Protein AF-A0A257PK59-F1 (afdb_monomer_lite)

Radius of gyration: 26.13 Å; chains: 1; bounding box: 70×24×69 Å

Sequence (118 aa):
GQFEAAKALGMPPIMLMRYIVLPQAFRIILLPIGNQFNIMLKNTTLVSVIGVSEMLLVTETINSATFRTFELYSVLGIYFLLLTSLWNIFMAWAERHFALGRPATKSPPALAALEIAK

Structure (mmCIF, N/CA/C/O backbone):
data_AF-A0A257PK59-F1
#
_entry.id   AF-A0A257PK59-F1
#
loop_
_atom_site.group_PDB
_atom_site.id
_atom_site.type_symbol
_atom_site.label_atom_id
_atom_site.label_alt_id
_atom_site.label_comp_id
_atom_site.label_asym_id
_atom_site.label_entity_id
_atom_site.label_seq_id
_atom_site.pdbx_PDB_ins_code
_atom_site.Cartn_x
_atom_site.Cartn_y
_atom_site.Cartn_z
_atom_site.occupancy
_atom_site.B_iso_or_equiv
_atom_site.auth_seq_id
_atom_site.auth_comp_id
_atom_site.auth_asym_id
_atom_site.auth_atom_id
_atom_site.pdbx_PDB_model_num
ATOM 1 N N . GLY A 1 1 ? 26.003 -4.723 -23.814 1.00 71.00 1 GLY A N 1
ATOM 2 C CA . GLY A 1 1 ? 24.592 -4.547 -23.414 1.00 71.00 1 GLY A CA 1
ATOM 3 C C . GLY A 1 1 ? 23.662 -4.625 -24.615 1.00 71.00 1 GLY A C 1
ATOM 4 O O . GLY A 1 1 ? 24.095 -4.379 -25.732 1.00 71.00 1 GLY A O 1
ATOM 5 N N . GLN A 1 2 ? 22.386 -4.969 -24.400 1.00 73.81 2 GLN A N 1
ATOM 6 C CA . GLN A 1 2 ? 21.377 -5.108 -25.474 1.00 73.81 2 GLN A CA 1
ATOM 7 C C . GLN A 1 2 ? 21.244 -3.828 -26.323 1.00 73.81 2 GLN A C 1
ATOM 9 O O . GLN A 1 2 ? 21.093 -3.891 -27.539 1.00 73.81 2 GLN A O 1
ATOM 14 N N . PHE A 1 3 ? 21.392 -2.665 -25.682 1.00 79.50 3 PHE A N 1
ATOM 15 C CA . PHE A 1 3 ? 21.416 -1.354 -26.333 1.00 79.50 3 PHE A CA 1
ATOM 16 C C . PHE A 1 3 ? 22.613 -1.177 -27.286 1.00 79.50 3 PHE A C 1
ATOM 18 O O . PHE A 1 3 ? 22.451 -0.749 -28.425 1.00 79.50 3 PHE A O 1
ATOM 25 N N . GLU A 1 4 ? 23.816 -1.545 -26.842 1.00 80.06 4 GLU A N 1
ATOM 26 C CA . GLU A 1 4 ? 25.053 -1.429 -27.629 1.00 80.06 4 GLU A CA 1
ATOM 27 C C . GLU A 1 4 ? 25.086 -2.432 -28.789 1.00 80.06 4 GLU A C 1
ATOM 29 O O . GLU A 1 4 ? 25.544 -2.092 -29.875 1.00 80.06 4 GLU A O 1
ATOM 34 N N . ALA A 1 5 ? 24.531 -3.633 -28.592 1.00 82.56 5 ALA A N 1
ATOM 35 C CA . ALA A 1 5 ? 24.398 -4.646 -29.639 1.00 82.56 5 ALA A CA 1
ATOM 36 C C . ALA A 1 5 ? 23.407 -4.219 -30.737 1.00 82.56 5 ALA A C 1
ATOM 38 O O . ALA A 1 5 ? 23.704 -4.344 -31.923 1.00 82.56 5 ALA A O 1
ATOM 39 N N . ALA A 1 6 ? 22.258 -3.649 -30.359 1.00 80.75 6 ALA A N 1
ATOM 40 C CA . ALA A 1 6 ? 21.288 -3.117 -31.316 1.00 80.75 6 ALA A CA 1
ATOM 41 C C . ALA A 1 6 ? 21.844 -1.912 -32.097 1.00 80.75 6 ALA A C 1
ATOM 43 O O . ALA A 1 6 ? 21.592 -1.775 -33.294 1.00 80.75 6 ALA A O 1
ATOM 44 N N . LYS A 1 7 ? 22.660 -1.072 -31.445 1.00 81.81 7 LYS A N 1
ATOM 45 C CA . LYS A 1 7 ? 23.363 0.040 -32.098 1.00 81.81 7 LYS A CA 1
ATOM 46 C C . LYS A 1 7 ? 24.448 -0.449 -33.069 1.00 81.81 7 LYS A C 1
ATOM 48 O O . LYS A 1 7 ? 24.575 0.115 -34.150 1.00 81.81 7 LYS A 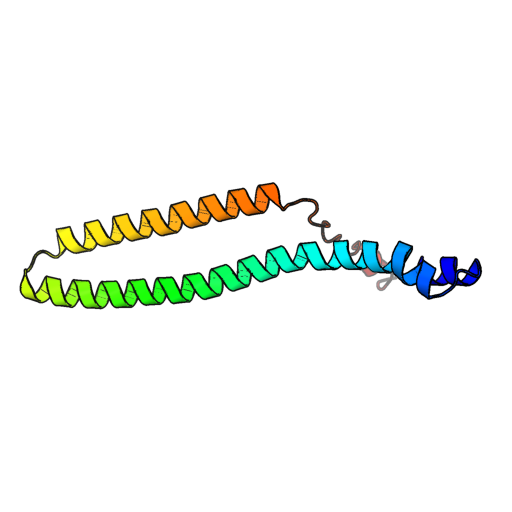O 1
ATOM 53 N N . ALA A 1 8 ? 25.182 -1.511 -32.724 1.00 86.00 8 ALA A N 1
ATOM 54 C CA . ALA A 1 8 ? 26.181 -2.133 -33.601 1.00 86.00 8 ALA A CA 1
ATOM 55 C C . ALA A 1 8 ? 25.563 -2.796 -34.849 1.00 86.00 8 ALA A C 1
ATOM 57 O O . ALA A 1 8 ? 26.203 -2.854 -35.893 1.00 86.00 8 ALA A O 1
ATOM 58 N N . LEU A 1 9 ? 24.302 -3.235 -34.761 1.00 84.88 9 LEU A N 1
ATOM 59 C CA . LEU A 1 9 ? 23.513 -3.766 -35.881 1.00 84.88 9 LEU A CA 1
ATOM 60 C C . LEU A 1 9 ? 22.858 -2.678 -36.757 1.00 84.88 9 LEU A C 1
ATOM 62 O O . LEU A 1 9 ? 22.088 -3.003 -37.657 1.00 84.88 9 LEU A O 1
ATOM 66 N N . GLY A 1 10 ? 23.128 -1.391 -36.505 1.00 88.12 10 GLY A N 1
ATOM 67 C CA . GLY A 1 10 ? 22.572 -0.284 -37.291 1.00 88.12 10 GLY A CA 1
ATOM 68 C C . GLY A 1 10 ? 21.076 -0.037 -37.068 1.00 88.12 10 GLY A C 1
ATOM 69 O O . GLY A 1 10 ? 20.426 0.596 -37.900 1.00 88.12 10 GLY A O 1
ATOM 70 N N . MET A 1 11 ? 20.503 -0.526 -35.962 1.00 88.94 11 MET A N 1
ATOM 71 C CA . MET A 1 11 ? 19.077 -0.364 -35.680 1.00 88.94 11 MET 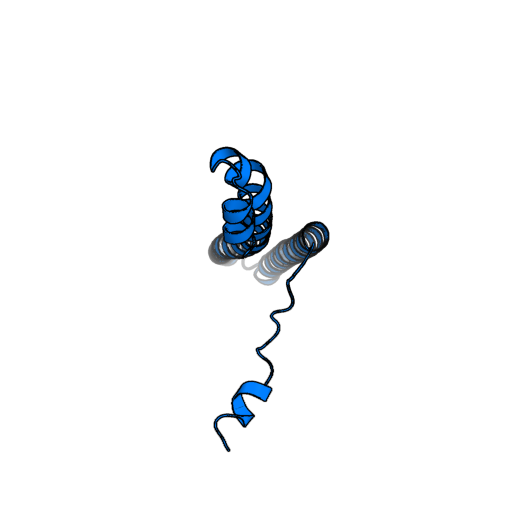A CA 1
ATOM 72 C C . MET A 1 11 ? 18.731 1.116 -35.420 1.00 88.94 11 MET A C 1
ATOM 74 O O . MET A 1 11 ? 19.370 1.756 -34.577 1.00 88.94 11 MET A O 1
ATOM 78 N N . PRO A 1 12 ? 17.695 1.677 -36.075 1.00 90.19 12 PRO A N 1
ATOM 79 C CA . PRO A 1 12 ? 17.292 3.056 -35.835 1.00 90.19 12 PRO A CA 1
ATOM 80 C C . PRO A 1 12 ? 16.761 3.240 -34.397 1.00 90.19 12 PRO A C 1
ATOM 82 O O . PRO A 1 12 ? 16.080 2.346 -33.876 1.00 90.19 12 PRO A O 1
ATOM 85 N N . PRO A 1 13 ? 16.990 4.404 -33.752 1.00 86.00 13 PRO A N 1
ATOM 86 C CA . PRO A 1 13 ? 16.667 4.630 -32.335 1.00 86.00 13 PRO A CA 1
ATOM 87 C C . PRO A 1 13 ? 15.200 4.370 -31.972 1.00 86.00 13 PRO A C 1
ATOM 89 O O . PRO A 1 13 ? 14.895 3.860 -30.897 1.00 86.00 13 PRO A O 1
ATOM 92 N N . ILE A 1 14 ? 14.287 4.671 -32.897 1.00 90.62 14 ILE A N 1
ATOM 93 C CA . ILE A 1 14 ? 12.845 4.437 -32.746 1.00 90.62 14 ILE A CA 1
ATOM 94 C C . ILE A 1 14 ? 12.503 2.944 -32.677 1.00 90.62 14 ILE A C 1
ATOM 96 O O . ILE A 1 14 ? 11.656 2.538 -31.880 1.00 90.62 14 ILE A O 1
ATOM 100 N N . MET A 1 15 ? 13.179 2.114 -33.473 1.00 88.81 15 MET A N 1
ATOM 101 C CA . MET A 1 15 ? 12.959 0.668 -33.482 1.00 88.81 15 MET A CA 1
ATOM 102 C C . MET A 1 15 ? 13.546 0.031 -32.219 1.00 88.81 15 MET A C 1
ATOM 104 O O . MET A 1 15 ? 12.879 -0.767 -31.562 1.00 88.81 15 MET A O 1
ATOM 108 N N . LEU A 1 16 ? 14.738 0.466 -31.809 1.00 89.50 16 LEU A N 1
ATOM 109 C CA . LEU A 1 16 ? 15.358 0.049 -30.553 1.00 89.50 16 LEU A CA 1
ATOM 110 C C . LEU A 1 16 ? 14.452 0.375 -29.357 1.00 89.50 16 LEU A C 1
ATOM 112 O O . LEU A 1 16 ? 14.203 -0.479 -28.501 1.00 89.50 16 LEU A O 1
ATOM 116 N N . MET A 1 17 ? 13.922 1.600 -29.312 1.00 89.81 17 MET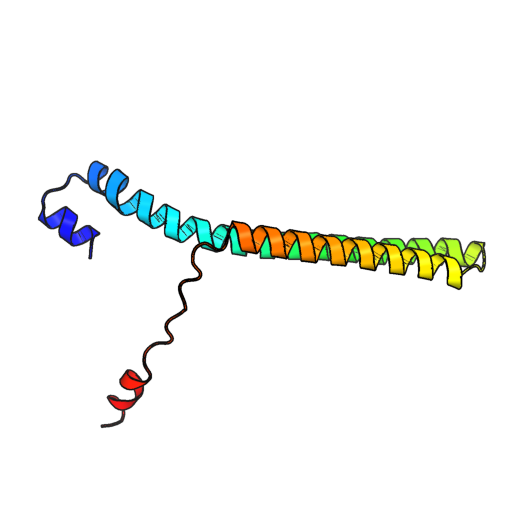 A N 1
ATOM 117 C CA . MET A 1 17 ? 13.068 2.057 -28.221 1.00 89.81 17 MET A CA 1
ATOM 118 C C . MET A 1 17 ? 11.782 1.230 -28.134 1.00 89.81 17 MET A C 1
ATOM 120 O O . MET A 1 17 ? 11.479 0.702 -27.069 1.00 89.81 17 MET A O 1
ATOM 124 N N . ARG A 1 18 ? 11.060 1.047 -29.248 1.00 92.62 18 ARG A N 1
ATOM 125 C CA . ARG A 1 18 ? 9.767 0.343 -29.275 1.00 92.62 18 ARG A CA 1
ATOM 126 C C . ARG A 1 18 ? 9.873 -1.160 -29.007 1.00 92.62 18 ARG A C 1
ATOM 128 O O . ARG A 1 18 ? 8.995 -1.707 -28.347 1.00 92.62 18 ARG A O 1
ATOM 135 N N . TYR A 1 19 ? 10.904 -1.828 -29.525 1.00 88.31 19 TYR A N 1
ATOM 136 C CA . TYR A 1 19 ? 10.987 -3.295 -29.495 1.00 88.31 19 TYR A CA 1
ATOM 137 C C . TYR A 1 19 ? 11.893 -3.854 -28.397 1.00 88.31 19 TYR A C 1
ATOM 139 O O . TYR A 1 19 ? 11.691 -4.991 -27.977 1.00 88.31 19 TYR A O 1
ATOM 147 N N . ILE A 1 20 ? 12.872 -3.084 -27.916 1.00 85.50 20 ILE A N 1
ATOM 148 C CA . ILE A 1 20 ? 13.858 -3.572 -26.943 1.00 85.50 20 ILE A CA 1
ATOM 149 C C . ILE A 1 20 ? 13.654 -2.876 -25.599 1.00 85.50 20 ILE A C 1
ATOM 151 O O . ILE A 1 20 ? 13.389 -3.542 -24.601 1.00 85.50 20 ILE A O 1
ATOM 155 N N . VAL A 1 21 ? 13.735 -1.543 -25.569 1.00 87.69 21 VAL A N 1
ATOM 156 C CA . VAL A 1 21 ? 13.781 -0.786 -24.306 1.00 87.69 21 VAL A CA 1
ATOM 157 C C . VAL A 1 21 ? 12.408 -0.676 -23.649 1.00 87.69 21 VAL A C 1
ATOM 159 O O . VAL A 1 21 ? 12.292 -1.024 -22.479 1.00 87.69 21 VAL A O 1
ATOM 162 N N . LEU A 1 22 ? 11.356 -0.274 -24.372 1.00 88.81 22 LEU A N 1
ATOM 163 C CA . LEU A 1 22 ? 9.996 -0.159 -23.820 1.00 88.81 22 LEU A CA 1
ATOM 164 C C . LEU A 1 22 ? 9.485 -1.458 -23.174 1.00 88.81 22 LEU A C 1
ATOM 166 O O . LEU A 1 22 ? 9.100 -1.420 -22.006 1.00 88.81 22 LEU A O 1
ATOM 170 N N . PRO A 1 23 ? 9.487 -2.616 -23.862 1.00 85.25 23 PRO A N 1
ATOM 171 C CA . PRO A 1 23 ? 8.947 -3.846 -23.284 1.00 85.25 23 PRO A CA 1
ATOM 172 C C . PRO A 1 23 ? 9.812 -4.423 -22.154 1.00 85.25 23 PRO A C 1
ATOM 174 O O . PRO A 1 23 ? 9.312 -5.224 -21.359 1.00 85.25 23 PRO A O 1
ATOM 177 N N . GLN A 1 24 ? 11.093 -4.050 -22.067 1.00 84.56 24 GLN A N 1
ATOM 178 C CA . GLN A 1 24 ? 11.952 -4.397 -20.931 1.00 84.56 24 GLN A CA 1
ATOM 179 C C . GLN A 1 24 ? 11.700 -3.463 -19.746 1.00 84.56 24 GLN A C 1
ATOM 181 O O . GLN A 1 24 ? 11.412 -3.937 -18.650 1.00 84.56 24 GLN A O 1
ATOM 186 N N . ALA A 1 25 ? 11.721 -2.149 -19.974 1.00 86.62 25 ALA A N 1
ATOM 187 C CA . ALA A 1 25 ? 11.453 -1.140 -18.956 1.00 86.62 25 ALA A CA 1
ATOM 188 C C . ALA A 1 25 ? 10.060 -1.316 -18.338 1.00 86.62 25 ALA A C 1
ATOM 190 O O . ALA A 1 25 ? 9.922 -1.269 -17.120 1.00 86.62 25 ALA A O 1
ATOM 191 N N . PHE A 1 26 ? 9.044 -1.617 -19.151 1.00 86.75 26 PHE A N 1
ATOM 192 C CA . PHE A 1 26 ? 7.690 -1.879 -18.671 1.00 86.75 26 PHE A CA 1
ATOM 193 C C . PHE A 1 26 ? 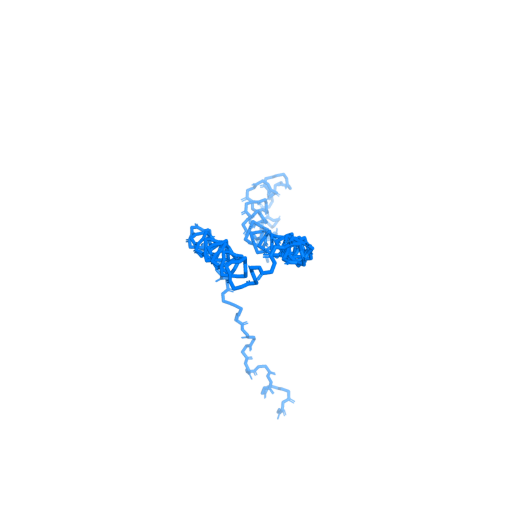7.647 -3.037 -17.668 1.00 86.75 26 PHE A C 1
ATOM 195 O O . PHE A 1 26 ? 7.103 -2.879 -16.582 1.00 86.75 26 PHE A O 1
ATOM 202 N N . ARG A 1 27 ? 8.287 -4.176 -17.969 1.00 79.75 27 ARG A N 1
ATOM 203 C CA . ARG A 1 27 ? 8.346 -5.328 -17.048 1.00 79.75 27 ARG A CA 1
ATOM 204 C C . ARG A 1 27 ? 9.130 -5.032 -15.768 1.00 79.75 27 ARG A C 1
ATOM 206 O O . ARG A 1 27 ? 8.768 -5.534 -14.710 1.00 79.75 27 ARG A O 1
ATOM 213 N N . ILE A 1 28 ? 10.168 -4.202 -15.856 1.00 82.50 28 ILE A N 1
ATOM 214 C CA . ILE A 1 28 ? 10.988 -3.791 -14.708 1.00 82.50 28 ILE A CA 1
ATOM 215 C C . ILE A 1 28 ? 10.227 -2.829 -13.790 1.00 82.50 28 ILE A C 1
ATOM 217 O O . ILE A 1 28 ? 10.404 -2.894 -12.580 1.00 82.50 28 ILE A O 1
ATOM 221 N N . ILE A 1 29 ? 9.384 -1.954 -14.345 1.00 82.31 29 ILE A N 1
ATOM 222 C CA . ILE A 1 29 ? 8.646 -0.927 -13.595 1.00 82.31 29 ILE A CA 1
ATOM 223 C C . ILE A 1 29 ? 7.317 -1.469 -13.042 1.00 82.31 29 ILE A C 1
ATOM 225 O O . ILE A 1 29 ? 6.935 -1.125 -11.925 1.00 82.31 29 ILE A O 1
ATOM 229 N N . LEU A 1 30 ? 6.617 -2.340 -13.777 1.00 79.25 30 LEU A N 1
ATOM 230 C CA . LEU A 1 30 ? 5.287 -2.829 -13.387 1.00 79.25 30 LEU A CA 1
ATOM 231 C C . LEU A 1 30 ? 5.302 -3.593 -12.052 1.00 79.25 30 LEU A C 1
ATOM 233 O O . LEU A 1 30 ? 4.411 -3.431 -11.223 1.00 79.25 30 LEU A O 1
ATOM 237 N N . LEU A 1 31 ? 6.334 -4.410 -11.835 1.00 70.75 31 LEU A N 1
ATOM 238 C CA . LEU A 1 31 ? 6.485 -5.231 -10.636 1.00 70.75 31 LEU A CA 1
ATOM 239 C C . LEU A 1 31 ? 6.663 -4.394 -9.346 1.00 70.75 31 LEU A C 1
ATOM 241 O O . LEU A 1 31 ? 5.896 -4.591 -8.400 1.00 70.75 31 LEU A O 1
ATOM 245 N N . PRO A 1 32 ? 7.619 -3.448 -9.263 1.00 76.50 32 PRO A N 1
ATOM 246 C CA . PRO A 1 32 ? 7.766 -2.591 -8.092 1.00 76.50 32 PRO A CA 1
ATOM 247 C C . PRO A 1 32 ? 6.577 -1.649 -7.876 1.00 76.50 32 PRO A C 1
ATOM 249 O O . PRO A 1 32 ? 6.284 -1.359 -6.720 1.00 76.50 32 PRO A O 1
ATOM 252 N N . ILE A 1 33 ? 5.831 -1.241 -8.916 1.00 79.94 33 ILE A N 1
ATOM 253 C CA . ILE A 1 33 ? 4.587 -0.463 -8.740 1.00 79.94 33 ILE A CA 1
ATOM 254 C C . ILE A 1 33 ? 3.577 -1.216 -7.868 1.00 79.94 33 ILE A C 1
ATOM 256 O O . ILE A 1 33 ? 2.974 -0.610 -6.985 1.00 79.94 33 ILE A O 1
ATOM 260 N N . GLY A 1 34 ? 3.420 -2.530 -8.054 1.00 73.12 34 GLY A N 1
ATOM 261 C CA . GLY A 1 34 ? 2.528 -3.337 -7.214 1.00 73.12 34 GLY A CA 1
ATOM 262 C C . GLY A 1 34 ? 2.943 -3.331 -5.738 1.00 73.12 34 GLY A C 1
ATOM 263 O O . GLY A 1 34 ? 2.106 -3.202 -4.844 1.00 73.12 34 GLY A O 1
ATOM 264 N N . ASN A 1 35 ? 4.250 -3.384 -5.475 1.00 71.19 35 ASN A N 1
ATOM 265 C CA . ASN A 1 35 ? 4.782 -3.274 -4.119 1.00 71.19 35 ASN A CA 1
ATOM 266 C C . ASN A 1 35 ? 4.590 -1.860 -3.536 1.00 71.19 35 ASN A C 1
ATOM 268 O O . ASN A 1 35 ? 4.155 -1.712 -2.394 1.00 71.19 35 ASN A O 1
ATOM 272 N N . GLN A 1 36 ? 4.846 -0.816 -4.328 1.00 78.94 36 GLN A N 1
ATOM 273 C CA . GLN A 1 36 ? 4.635 0.581 -3.937 1.00 78.94 36 GLN A CA 1
ATOM 274 C C . GLN A 1 36 ? 3.160 0.857 -3.607 1.00 78.94 36 GLN A C 1
ATOM 276 O O . GLN A 1 36 ? 2.850 1.531 -2.626 1.00 78.94 36 GLN A O 1
ATOM 281 N N . PHE A 1 37 ? 2.249 0.287 -4.396 1.00 78.44 37 PHE A N 1
ATOM 282 C CA . PHE A 1 37 ? 0.811 0.370 -4.184 1.00 78.44 37 PHE A CA 1
ATOM 283 C C . PHE A 1 37 ? 0.389 -0.307 -2.876 1.00 78.44 37 PHE A C 1
ATOM 285 O O . PHE A 1 37 ? -0.401 0.263 -2.132 1.00 78.44 37 PHE A O 1
ATOM 292 N N . ASN A 1 38 ? 0.964 -1.464 -2.528 1.00 69.06 38 ASN A N 1
ATOM 293 C CA . ASN A 1 38 ? 0.722 -2.120 -1.237 1.00 69.06 38 ASN A CA 1
ATOM 294 C C . ASN A 1 38 ? 1.167 -1.241 -0.057 1.00 69.06 38 ASN A C 1
ATOM 296 O O . ASN A 1 38 ? 0.434 -1.096 0.919 1.00 69.06 38 ASN A O 1
ATOM 300 N N . ILE A 1 39 ? 2.338 -0.609 -0.165 1.00 79.31 39 ILE A N 1
ATOM 301 C CA . ILE A 1 39 ? 2.849 0.317 0.855 1.00 79.31 39 ILE A CA 1
ATOM 302 C C . ILE A 1 39 ? 1.913 1.524 1.005 1.00 79.31 39 ILE A C 1
ATOM 304 O O . ILE A 1 39 ? 1.536 1.872 2.122 1.00 79.31 39 ILE A O 1
ATOM 308 N N . MET A 1 40 ? 1.477 2.132 -0.103 1.00 78.62 40 MET A N 1
ATOM 309 C CA . MET A 1 40 ? 0.492 3.222 -0.075 1.00 78.62 40 MET A CA 1
ATOM 310 C C . MET A 1 40 ? -0.852 2.781 0.505 1.00 78.62 40 MET A C 1
ATOM 312 O O . MET A 1 40 ? -1.452 3.516 1.289 1.00 78.62 40 MET A O 1
ATOM 316 N N . LEU A 1 41 ? -1.313 1.579 0.166 1.00 78.06 41 LEU A N 1
ATOM 317 C CA . LEU A 1 41 ? -2.531 1.012 0.726 1.00 78.06 41 LEU A CA 1
ATOM 318 C C . LEU A 1 41 ? -2.404 0.781 2.236 1.00 78.06 41 LEU A C 1
ATOM 320 O O . LEU A 1 41 ? -3.306 1.129 2.979 1.00 78.06 41 LEU A O 1
ATOM 324 N N . LYS A 1 42 ? -1.264 0.300 2.734 1.00 65.31 42 LYS A N 1
ATOM 325 C CA . LYS A 1 42 ? -1.026 0.182 4.180 1.00 65.31 42 LYS A CA 1
ATOM 326 C C . LYS A 1 42 ? -0.982 1.535 4.877 1.00 65.31 42 LYS A C 1
ATOM 328 O O . LYS A 1 42 ? -1.570 1.674 5.940 1.00 65.31 42 LYS A O 1
ATOM 333 N N . ASN A 1 43 ? -0.337 2.532 4.279 1.00 72.56 43 ASN A N 1
ATOM 334 C CA . ASN A 1 43 ? -0.290 3.881 4.843 1.00 72.56 43 ASN A CA 1
ATOM 335 C C . ASN A 1 43 ? -1.685 4.531 4.877 1.00 72.56 43 ASN A C 1
ATOM 337 O O . ASN A 1 43 ? -2.021 5.203 5.846 1.00 72.56 43 ASN A O 1
ATOM 341 N N . THR A 1 44 ? -2.527 4.286 3.869 1.00 76.62 44 THR A N 1
ATOM 342 C CA . THR A 1 44 ? -3.925 4.758 3.853 1.00 76.62 44 THR A CA 1
ATOM 343 C C . THR A 1 44 ? -4.822 3.967 4.811 1.00 76.62 44 THR A C 1
ATOM 345 O O . THR A 1 44 ? -5.628 4.565 5.520 1.00 76.62 44 THR A O 1
ATOM 348 N N . THR A 1 45 ? -4.650 2.649 4.938 1.00 69.56 45 THR A N 1
ATOM 349 C CA . THR A 1 45 ? -5.353 1.849 5.955 1.00 69.56 45 THR A CA 1
ATOM 350 C C . THR A 1 45 ? -4.887 2.182 7.376 1.00 69.56 45 THR A C 1
ATOM 352 O O . THR A 1 45 ? -5.703 2.158 8.286 1.00 69.56 45 THR A O 1
ATOM 355 N N . LEU A 1 46 ? -3.627 2.567 7.601 1.00 67.31 46 LEU A N 1
ATOM 356 C CA . LEU A 1 46 ? -3.146 3.057 8.901 1.00 67.31 46 LEU A CA 1
ATOM 357 C C . LEU A 1 46 ? -3.885 4.338 9.314 1.00 67.31 46 LEU A C 1
ATOM 359 O O . LEU A 1 46 ? -4.309 4.455 10.461 1.00 67.31 46 LEU A O 1
ATOM 363 N N . VAL A 1 47 ? -4.142 5.247 8.367 1.00 70.44 47 VAL A N 1
ATOM 364 C CA . VAL A 1 47 ? -5.032 6.402 8.584 1.00 70.44 47 VAL A CA 1
ATOM 365 C C . VAL A 1 47 ? -6.466 5.950 8.900 1.00 70.44 47 VAL A C 1
ATOM 367 O O . VAL A 1 47 ? -7.103 6.506 9.789 1.00 70.44 47 VAL A O 1
ATOM 370 N N . SER A 1 48 ? -6.964 4.890 8.259 1.00 68.06 48 SER A N 1
ATOM 371 C CA . SER A 1 48 ? -8.263 4.296 8.615 1.00 68.06 48 SER A CA 1
ATOM 372 C C . SER A 1 48 ? -8.285 3.678 10.021 1.00 68.06 48 SER A C 1
ATOM 374 O O . SER A 1 48 ? -9.325 3.719 10.673 1.00 68.06 48 SER A O 1
ATOM 376 N N . VAL A 1 49 ? -7.172 3.119 10.508 1.00 66.69 49 VAL A N 1
ATOM 377 C CA . VAL A 1 49 ? -7.039 2.599 11.882 1.00 66.69 49 VAL A CA 1
ATOM 378 C C . VAL A 1 49 ? -7.041 3.740 12.900 1.00 66.69 49 VAL A C 1
ATOM 380 O O . VAL A 1 49 ? -7.658 3.604 13.950 1.00 66.69 49 VAL A O 1
ATOM 383 N N . ILE A 1 50 ? -6.451 4.892 12.573 1.00 67.50 50 ILE A N 1
ATOM 384 C CA . ILE A 1 50 ? -6.614 6.116 13.375 1.00 67.50 50 ILE A CA 1
ATOM 385 C C . ILE A 1 50 ? -8.101 6.511 13.451 1.00 67.50 50 ILE A C 1
ATOM 387 O O . ILE A 1 50 ? -8.589 6.859 14.521 1.00 67.50 50 ILE A O 1
ATOM 391 N N . GLY A 1 51 ? -8.862 6.347 12.365 1.00 71.69 51 GLY A N 1
ATOM 392 C CA . GLY A 1 51 ? -10.323 6.505 12.383 1.00 71.69 51 GLY A CA 1
ATOM 393 C C . GLY A 1 51 ? -11.048 5.521 13.315 1.00 71.69 51 GLY A C 1
ATOM 394 O O . GLY A 1 51 ? -12.053 5.872 13.927 1.00 71.69 51 GLY A O 1
ATOM 395 N N . VAL A 1 52 ? -10.523 4.304 13.500 1.00 67.25 52 VAL A N 1
ATOM 396 C CA . VAL A 1 52 ? -11.025 3.370 14.526 1.00 67.25 52 VAL A CA 1
ATOM 397 C C . VAL A 1 52 ? -10.701 3.872 15.935 1.00 67.25 52 VAL A C 1
ATOM 399 O O . VAL A 1 52 ? -11.530 3.726 16.829 1.00 67.25 52 VAL A O 1
ATOM 402 N N . SER A 1 53 ? -9.540 4.495 16.154 1.00 68.81 53 SER A N 1
ATOM 403 C CA . SER A 1 53 ? -9.239 5.166 17.427 1.00 68.81 53 SER A CA 1
ATOM 404 C C . SER A 1 53 ? -10.207 6.320 17.712 1.00 68.81 53 SER A C 1
ATOM 406 O O . SER A 1 53 ? -10.638 6.483 18.850 1.00 68.81 53 SER A O 1
ATOM 408 N N . GLU A 1 54 ? -10.631 7.064 16.690 1.00 69.75 54 GLU A N 1
ATOM 409 C CA . GLU A 1 54 ? -11.703 8.059 16.840 1.00 69.75 54 GLU A CA 1
ATOM 410 C C . GLU A 1 54 ? -13.056 7.397 17.151 1.00 69.75 54 GLU A C 1
ATOM 412 O O . GLU A 1 54 ? -13.807 7.863 18.007 1.00 69.75 54 GLU A O 1
ATOM 417 N N . MET A 1 55 ? -13.352 6.253 16.529 1.00 68.94 55 MET A N 1
ATOM 418 C CA . MET A 1 55 ? -14.561 5.476 16.814 1.00 68.94 55 MET A CA 1
ATOM 419 C C . MET A 1 55 ? -14.569 4.904 18.244 1.00 68.94 55 MET A C 1
ATOM 421 O O . MET A 1 55 ? -15.624 4.846 18.878 1.00 68.94 55 MET A O 1
ATOM 425 N N . LEU A 1 56 ? -13.406 4.533 18.789 1.00 76.50 56 LEU A N 1
ATOM 426 C CA . LEU A 1 56 ? -13.224 4.193 20.207 1.00 76.50 56 LEU A CA 1
ATOM 427 C C . LEU A 1 56 ? -13.581 5.367 21.114 1.00 76.50 56 LEU A C 1
ATOM 429 O O . LEU A 1 56 ? -14.305 5.182 22.087 1.00 76.50 56 LEU A O 1
ATOM 433 N N . LEU A 1 57 ? -13.129 6.570 20.763 1.00 77.38 57 LEU A N 1
ATOM 434 C CA . LEU A 1 57 ? -13.430 7.790 21.510 1.00 77.38 57 LEU A CA 1
ATOM 435 C C . LEU A 1 57 ? -14.946 8.070 21.549 1.00 77.38 57 LEU A C 1
ATOM 437 O O . LEU A 1 57 ? -15.521 8.386 22.594 1.00 77.38 57 LEU A O 1
ATOM 441 N N . VAL A 1 58 ? -15.623 7.886 20.410 1.00 73.81 58 VAL A N 1
ATOM 442 C CA . VAL A 1 58 ? -17.090 7.978 20.310 1.00 73.81 58 VAL A CA 1
ATOM 443 C C . VAL A 1 58 ? -17.767 6.885 21.140 1.00 73.81 58 VAL A C 1
ATOM 445 O O . VAL A 1 58 ? -18.756 7.140 21.827 1.00 73.81 58 VAL A O 1
ATOM 448 N N . THR A 1 59 ? -17.219 5.672 21.126 1.00 72.06 59 THR A N 1
ATOM 449 C CA . THR A 1 59 ? -17.725 4.538 21.907 1.00 72.06 59 THR A CA 1
ATOM 450 C C . THR A 1 59 ? -17.612 4.798 23.408 1.00 72.06 59 THR A C 1
ATOM 452 O O . THR A 1 59 ? -18.568 4.540 24.133 1.00 72.06 59 THR A O 1
ATOM 455 N N . GLU A 1 60 ? -16.503 5.370 23.882 1.00 73.62 60 GLU A N 1
ATOM 456 C CA . GLU A 1 60 ? -16.347 5.811 25.274 1.00 73.62 60 GLU A CA 1
ATOM 457 C C . GLU A 1 60 ? -17.354 6.898 25.654 1.00 73.62 60 GLU A C 1
ATOM 459 O O . GLU A 1 60 ? -17.944 6.846 26.735 1.00 73.62 60 GLU A O 1
ATOM 464 N N . THR A 1 61 ? -17.617 7.837 24.743 1.00 71.50 61 THR A N 1
ATOM 465 C CA . THR A 1 61 ? -18.612 8.900 24.941 1.00 71.50 61 THR A CA 1
ATOM 466 C C . THR A 1 61 ? -20.016 8.317 25.147 1.00 71.50 61 THR A C 1
ATOM 468 O O . THR A 1 61 ? -20.718 8.694 26.085 1.00 71.50 61 THR A O 1
ATOM 471 N N . ILE A 1 62 ? -20.416 7.343 24.322 1.00 67.94 62 ILE A N 1
ATOM 472 C CA . ILE A 1 62 ? -21.711 6.647 24.441 1.00 67.94 62 ILE A CA 1
ATOM 473 C C . ILE A 1 62 ? -21.734 5.728 25.670 1.00 67.94 62 ILE A C 1
ATOM 475 O O . ILE A 1 62 ? -22.751 5.604 26.357 1.00 67.94 62 ILE A O 1
ATOM 479 N N . ASN A 1 63 ? -20.609 5.096 25.990 1.00 70.69 63 ASN A N 1
ATOM 480 C CA . ASN A 1 63 ? -20.492 4.235 27.153 1.00 70.69 63 ASN A CA 1
ATOM 481 C C . ASN A 1 63 ? -20.682 5.009 28.465 1.00 70.69 63 ASN A C 1
ATOM 483 O O . ASN A 1 63 ? -21.396 4.543 29.348 1.00 70.69 63 ASN A O 1
ATOM 487 N N . SER A 1 64 ? -20.131 6.221 28.561 1.00 66.38 64 SER A N 1
ATOM 488 C CA . SER A 1 64 ? -20.342 7.118 29.704 1.00 66.38 64 SER A CA 1
ATOM 489 C C . SER A 1 64 ? -21.824 7.488 29.899 1.00 66.38 64 SER A C 1
ATOM 491 O O . SER A 1 64 ? -22.266 7.741 31.017 1.00 66.38 64 SER A O 1
ATOM 493 N N . ALA A 1 65 ? -22.625 7.447 28.827 1.00 65.19 65 ALA A N 1
ATOM 494 C CA . ALA A 1 65 ? -24.065 7.701 28.875 1.00 65.19 65 ALA A CA 1
ATOM 495 C C . ALA A 1 65 ? -24.916 6.464 29.227 1.00 65.19 65 ALA A C 1
ATOM 497 O O . ALA A 1 65 ? -26.034 6.615 29.717 1.00 65.19 65 ALA A O 1
ATOM 498 N N . THR A 1 66 ? -24.418 5.245 28.979 1.00 70.19 66 THR A N 1
ATOM 499 C CA . THR A 1 66 ? -25.237 4.014 29.038 1.00 70.19 66 THR A CA 1
ATOM 500 C C . THR A 1 66 ? -24.692 2.932 29.983 1.00 70.19 66 THR A C 1
ATOM 502 O O . THR A 1 66 ? -25.375 1.940 30.224 1.00 70.19 66 THR A O 1
ATOM 505 N N . PHE A 1 67 ? -23.471 3.099 30.510 1.00 66.75 67 PHE A N 1
ATOM 506 C CA . PHE A 1 67 ? -22.741 2.171 31.394 1.00 66.75 67 PHE A CA 1
ATOM 507 C C . PHE A 1 67 ? -22.643 0.716 30.888 1.00 66.75 67 PHE A C 1
ATOM 509 O O . PHE A 1 67 ? -22.447 -0.222 31.663 1.00 66.75 67 PHE A O 1
ATOM 516 N N . ARG A 1 68 ? -22.748 0.506 29.570 1.00 70.81 68 ARG A N 1
ATOM 517 C CA . ARG A 1 68 ? -22.681 -0.808 28.908 1.00 70.81 68 ARG A CA 1
ATOM 518 C C . ARG A 1 68 ? -21.327 -1.036 28.231 1.00 70.81 68 ARG A C 1
ATOM 520 O O . ARG A 1 68 ? -21.244 -1.304 27.034 1.00 70.81 68 ARG A O 1
ATOM 527 N N . THR A 1 69 ? -20.259 -0.983 29.025 1.00 70.69 69 THR A N 1
ATOM 528 C CA . THR A 1 69 ? -18.870 -1.086 28.547 1.00 70.69 69 THR A CA 1
ATOM 529 C C . THR A 1 69 ? -18.619 -2.414 27.839 1.00 70.69 69 THR A C 1
ATOM 531 O O . THR A 1 69 ? -18.091 -2.459 26.737 1.00 70.69 69 THR A O 1
ATOM 534 N N . PHE A 1 70 ? -19.032 -3.529 28.437 1.00 74.88 70 PHE A N 1
ATOM 535 C CA . PHE A 1 70 ? -18.660 -4.844 27.918 1.00 74.88 70 PHE A CA 1
ATOM 536 C C . PHE A 1 70 ? -19.238 -5.128 26.519 1.00 74.88 70 PHE A C 1
ATOM 538 O O . PHE A 1 70 ? -18.562 -5.699 25.664 1.00 74.88 70 PHE A O 1
ATOM 545 N N . GLU A 1 71 ? -20.472 -4.692 26.264 1.00 76.06 71 GLU A N 1
ATOM 546 C CA . GLU A 1 71 ? -21.178 -4.928 25.001 1.00 76.06 71 GLU A CA 1
ATOM 547 C C . GLU A 1 71 ? -20.606 -4.072 23.861 1.00 76.06 71 GLU A C 1
ATOM 549 O O . GLU A 1 71 ? -20.313 -4.590 22.783 1.00 76.06 71 GLU A O 1
ATOM 554 N N . LEU A 1 72 ? -20.341 -2.789 24.126 1.00 77.81 72 LEU A N 1
ATOM 555 C CA . LEU A 1 72 ? -19.783 -1.853 23.147 1.00 77.81 72 LEU A CA 1
ATOM 556 C C . LEU A 1 72 ? -18.367 -2.246 22.690 1.00 77.81 72 LEU A C 1
ATOM 558 O O . LEU A 1 72 ? -18.086 -2.275 21.491 1.00 77.81 72 LEU A O 1
ATOM 562 N N . TYR A 1 73 ? -17.486 -2.611 23.625 1.00 77.88 73 TYR A N 1
ATOM 563 C CA . TYR A 1 73 ? -16.114 -3.011 23.289 1.00 77.88 73 TYR A CA 1
ATOM 564 C C . TYR A 1 73 ? -16.062 -4.380 22.594 1.00 77.88 73 TYR A C 1
ATOM 566 O O . TYR A 1 73 ? -15.215 -4.591 21.725 1.00 77.88 73 TYR A O 1
ATOM 574 N N . SER A 1 74 ? -16.988 -5.293 22.913 1.00 79.88 74 SER A N 1
ATOM 575 C CA . SER A 1 74 ? -17.097 -6.585 22.221 1.00 79.88 74 SER A CA 1
ATOM 576 C C . SER A 1 74 ? -17.488 -6.408 20.750 1.00 79.88 74 SER A C 1
ATOM 578 O O . SER A 1 74 ? -16.857 -6.994 19.870 1.00 79.88 74 SER A O 1
ATOM 580 N N . VAL A 1 75 ? -18.482 -5.558 20.462 1.00 82.12 75 VAL A N 1
ATOM 581 C CA . VAL A 1 75 ? -18.909 -5.247 19.085 1.00 82.12 75 VAL A CA 1
ATOM 582 C C . VAL A 1 75 ? -17.776 -4.596 18.294 1.00 82.12 75 VAL A C 1
ATOM 584 O O . VAL A 1 75 ? -17.491 -5.001 17.166 1.00 82.12 75 VAL A O 1
ATOM 587 N N . LEU A 1 76 ? -17.084 -3.633 18.901 1.00 80.94 76 LEU A N 1
ATOM 588 C CA . LEU A 1 76 ? -15.960 -2.949 18.275 1.00 80.94 76 LEU A CA 1
ATOM 589 C C . LEU A 1 76 ? -14.789 -3.905 17.974 1.00 80.94 76 LEU A C 1
ATOM 591 O O . LEU A 1 76 ? -14.225 -3.865 16.880 1.00 80.94 76 LEU A O 1
ATOM 595 N N . GLY A 1 77 ? -14.447 -4.796 18.910 1.00 79.06 77 GLY A N 1
ATOM 596 C CA . GLY A 1 77 ? -13.390 -5.793 18.722 1.00 79.06 77 GLY A CA 1
ATOM 597 C C . GLY A 1 77 ? -13.696 -6.769 17.583 1.00 79.06 77 GLY A C 1
ATOM 598 O O . GLY A 1 77 ? -12.827 -7.048 16.754 1.00 79.06 77 GLY A O 1
ATOM 599 N N . ILE A 1 78 ? -14.946 -7.234 17.487 1.00 84.06 78 ILE A N 1
ATOM 600 C CA . ILE A 1 78 ? -15.406 -8.096 16.388 1.00 84.06 78 ILE A CA 1
ATOM 601 C C . ILE A 1 78 ? -15.325 -7.355 15.048 1.00 84.06 78 ILE A C 1
ATOM 603 O O . ILE A 1 78 ? -14.818 -7.904 14.068 1.00 84.06 78 ILE A O 1
ATOM 607 N N . TYR A 1 79 ? -15.777 -6.100 15.005 1.00 81.38 79 TYR A N 1
ATOM 608 C CA . TYR A 1 79 ? -15.736 -5.273 13.799 1.00 81.38 79 TYR A CA 1
ATOM 609 C C . TYR A 1 79 ? -14.298 -5.058 13.304 1.00 81.38 79 TYR A C 1
ATOM 611 O O . TYR A 1 79 ? -14.006 -5.213 12.115 1.00 81.38 79 TYR A O 1
ATOM 619 N N . PHE A 1 80 ? -13.372 -4.787 14.226 1.00 76.94 80 PHE A N 1
ATOM 620 C CA . PHE A 1 80 ? -11.963 -4.588 13.906 1.00 76.94 80 PHE A CA 1
ATOM 621 C C . PHE A 1 80 ? -11.278 -5.867 13.404 1.00 76.94 80 PHE A C 1
ATOM 623 O O . PHE A 1 80 ? -10.541 -5.833 12.413 1.00 76.94 80 PHE A O 1
ATOM 630 N N . LEU A 1 81 ? -11.547 -7.008 14.049 1.00 79.88 81 LEU A N 1
ATOM 631 C CA . LEU A 1 81 ? -11.022 -8.310 13.630 1.00 79.88 81 LEU A CA 1
ATOM 632 C C . LEU A 1 81 ? -11.523 -8.714 12.243 1.00 79.88 81 LEU A C 1
ATOM 634 O O . LEU A 1 81 ? -10.736 -9.232 11.445 1.00 79.88 81 LEU A O 1
ATOM 638 N N . LEU A 1 82 ? -12.796 -8.455 11.935 1.00 83.69 82 LEU A N 1
ATOM 639 C CA . LEU A 1 82 ? -13.369 -8.716 10.616 1.00 83.69 82 LEU A CA 1
ATOM 640 C C . LEU A 1 82 ? -12.693 -7.873 9.534 1.00 83.69 82 LEU A C 1
ATOM 642 O O . LEU A 1 82 ? -12.223 -8.427 8.540 1.00 83.69 82 LEU A O 1
ATOM 646 N N . LEU A 1 83 ? -12.580 -6.559 9.741 1.00 77.00 83 LEU A N 1
ATOM 647 C CA . LEU A 1 83 ? -11.944 -5.654 8.780 1.00 77.00 83 LEU A CA 1
ATOM 648 C C . LEU A 1 83 ? -10.482 -6.027 8.510 1.00 77.00 83 LEU A C 1
ATOM 650 O O . LEU A 1 83 ? -10.084 -6.172 7.354 1.00 77.00 83 LEU A O 1
ATOM 654 N N . THR A 1 84 ? -9.695 -6.244 9.568 1.00 75.94 84 THR A N 1
ATOM 655 C CA . THR A 1 84 ? -8.277 -6.617 9.441 1.00 75.94 84 THR A CA 1
ATO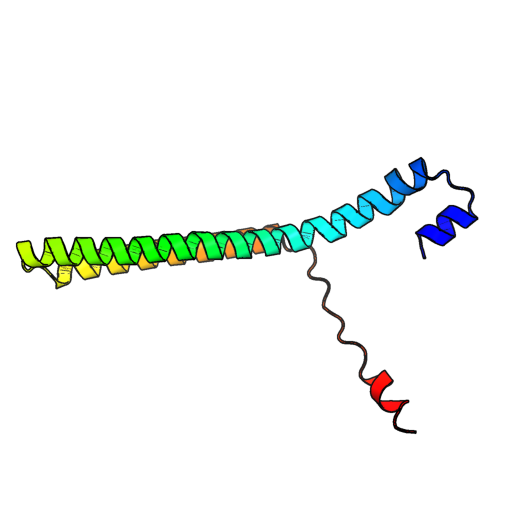M 656 C C . THR A 1 84 ? -8.102 -7.980 8.767 1.00 75.94 84 THR A C 1
ATOM 658 O O . THR A 1 84 ? -7.229 -8.141 7.912 1.00 75.94 84 THR A O 1
ATOM 661 N N . SER A 1 85 ? -8.933 -8.968 9.108 1.00 80.81 85 SER A N 1
ATOM 662 C CA . SER A 1 85 ? -8.833 -10.308 8.515 1.00 80.81 85 SER A CA 1
ATOM 663 C C . SER A 1 85 ? -9.204 -10.304 7.033 1.00 80.81 85 SER A C 1
ATOM 665 O O . SER A 1 85 ? -8.477 -10.878 6.222 1.00 80.81 85 SER A O 1
ATOM 667 N N . LEU A 1 86 ? -10.285 -9.612 6.655 1.00 80.62 86 LEU A N 1
ATOM 668 C CA . LEU A 1 86 ? -10.697 -9.469 5.256 1.00 80.62 86 LEU A CA 1
ATOM 669 C C . LEU A 1 86 ? -9.624 -8.763 4.424 1.00 80.62 86 LEU A C 1
ATOM 671 O O . LEU A 1 86 ? -9.302 -9.208 3.322 1.00 80.62 86 LEU A O 1
ATOM 675 N N . TRP A 1 87 ? -9.023 -7.710 4.975 1.00 74.50 87 TRP A N 1
ATOM 676 C CA . TRP A 1 87 ? -7.941 -6.982 4.325 1.00 74.50 87 TRP A CA 1
ATOM 677 C C . TRP A 1 87 ? -6.703 -7.854 4.080 1.00 74.50 87 TRP A C 1
ATOM 679 O O . TRP A 1 87 ? -6.162 -7.877 2.972 1.00 74.50 87 TRP A O 1
ATOM 689 N N . ASN A 1 88 ? -6.283 -8.623 5.088 1.00 75.44 88 ASN A N 1
ATOM 690 C CA . ASN A 1 88 ? -5.144 -9.534 4.971 1.00 75.44 88 ASN A CA 1
ATOM 691 C C . ASN A 1 88 ? -5.378 -10.621 3.912 1.00 75.44 88 ASN A C 1
ATOM 693 O O . ASN A 1 88 ? -4.472 -10.928 3.136 1.00 75.44 88 ASN A O 1
ATOM 697 N N . ILE A 1 89 ? -6.592 -11.174 3.839 1.00 80.56 89 ILE A N 1
ATOM 698 C CA . ILE A 1 89 ? -6.955 -12.184 2.835 1.00 80.56 89 ILE A CA 1
ATOM 699 C C . ILE A 1 89 ? -6.977 -11.572 1.431 1.00 80.56 89 ILE A C 1
ATOM 701 O O . ILE A 1 89 ? -6.405 -12.150 0.506 1.00 80.56 89 ILE A O 1
ATOM 705 N N . PHE A 1 90 ? -7.588 -10.396 1.270 1.00 77.00 90 PHE A N 1
ATOM 706 C CA . PHE A 1 90 ? -7.634 -9.679 -0.004 1.00 77.00 90 PHE A CA 1
ATOM 707 C C . PHE A 1 90 ? -6.227 -9.378 -0.533 1.00 77.00 90 PHE A C 1
ATOM 709 O O . PHE A 1 90 ? -5.931 -9.628 -1.701 1.00 77.00 90 PHE A O 1
ATOM 716 N N . MET A 1 91 ? -5.329 -8.925 0.344 1.00 67.56 91 MET A N 1
ATOM 717 C CA . MET A 1 91 ? -3.931 -8.679 -0.004 1.00 67.56 91 MET A CA 1
ATOM 718 C C . MET A 1 91 ? -3.177 -9.955 -0.372 1.00 67.56 91 MET A C 1
ATOM 720 O O . MET A 1 91 ? -2.462 -9.965 -1.371 1.00 67.56 91 MET A O 1
ATOM 724 N N . ALA A 1 92 ? -3.353 -11.043 0.381 1.00 74.00 92 ALA A N 1
ATOM 725 C CA . ALA A 1 92 ? -2.714 -12.320 0.070 1.00 74.00 92 ALA A CA 1
ATOM 726 C C . ALA A 1 92 ? -3.209 -12.907 -1.264 1.00 74.00 92 ALA A C 1
ATOM 728 O O . ALA A 1 92 ? -2.436 -13.518 -2.004 1.00 74.00 92 ALA A O 1
ATOM 729 N N . TRP A 1 93 ? -4.487 -12.713 -1.595 1.00 74.31 93 TRP A N 1
ATOM 730 C CA . TRP A 1 93 ? -5.056 -13.100 -2.885 1.00 74.31 93 TRP A CA 1
ATOM 731 C C . TRP A 1 93 ? -4.522 -12.230 -4.031 1.00 74.31 93 TRP A C 1
ATOM 733 O O . TRP A 1 93 ? -4.087 -12.763 -5.054 1.00 74.31 93 TRP A O 1
ATOM 743 N N . ALA A 1 94 ? -4.464 -10.910 -3.839 1.00 68.94 94 ALA A N 1
ATOM 744 C CA . ALA A 1 94 ? -3.903 -9.983 -4.818 1.00 68.94 94 ALA A CA 1
ATOM 745 C C . ALA A 1 94 ? -2.411 -10.263 -5.072 1.00 68.94 94 ALA A C 1
ATOM 747 O O . ALA A 1 94 ? -1.985 -10.337 -6.223 1.00 68.94 94 ALA A O 1
ATOM 748 N N . GLU A 1 95 ? -1.616 -10.508 -4.025 1.00 69.00 95 GLU A N 1
ATOM 749 C CA . GLU A 1 95 ? -0.201 -10.862 -4.170 1.00 69.00 95 GLU A CA 1
ATOM 750 C C . GLU A 1 95 ? -0.042 -12.174 -4.944 1.00 69.00 95 GLU A C 1
ATOM 752 O O . GLU A 1 95 ? 0.799 -12.249 -5.828 1.00 69.00 95 GLU A O 1
ATOM 757 N N . ARG A 1 96 ? -0.885 -13.187 -4.708 1.00 67.50 96 ARG A N 1
ATOM 758 C CA . ARG A 1 96 ? -0.827 -14.457 -5.455 1.00 67.50 96 ARG A CA 1
ATOM 759 C C . ARG A 1 96 ? -1.188 -14.316 -6.933 1.00 67.50 96 ARG A C 1
ATOM 761 O O . ARG A 1 96 ? -0.607 -15.025 -7.749 1.00 67.50 96 ARG A O 1
ATOM 768 N N . HIS A 1 97 ? -2.098 -13.411 -7.291 1.00 62.84 97 HIS A N 1
ATOM 769 C CA . HIS A 1 97 ? -2.430 -13.159 -8.696 1.00 62.84 97 HIS A CA 1
ATOM 770 C C . HIS A 1 97 ? -1.395 -12.298 -9.429 1.00 62.84 97 HIS A C 1
ATOM 772 O O . HIS A 1 97 ? -1.208 -12.483 -10.630 1.00 62.84 97 HIS A O 1
ATOM 778 N N . PHE A 1 98 ? -0.701 -11.395 -8.728 1.00 60.38 98 PHE A N 1
ATOM 779 C CA . PHE A 1 98 ? 0.290 -10.495 -9.330 1.00 60.38 98 PHE A CA 1
ATOM 780 C C . PHE A 1 98 ? 1.753 -10.911 -9.106 1.00 60.38 98 PHE A C 1
ATOM 782 O O . PHE A 1 98 ? 2.645 -10.343 -9.736 1.00 60.38 98 PHE A O 1
ATOM 789 N N . ALA A 1 99 ? 2.032 -11.920 -8.274 1.00 53.28 99 ALA A N 1
ATOM 790 C CA . ALA A 1 99 ? 3.371 -12.466 -8.050 1.00 53.28 99 ALA A CA 1
ATOM 791 C C . ALA A 1 99 ? 3.834 -13.358 -9.214 1.00 53.28 99 ALA A C 1
ATOM 793 O O . ALA A 1 99 ? 4.134 -14.538 -9.049 1.00 53.28 99 ALA A O 1
ATOM 794 N N . LEU A 1 100 ? 3.974 -12.767 -10.398 1.00 54.81 100 LEU A N 1
ATOM 795 C CA . LEU A 1 100 ? 4.872 -13.266 -11.431 1.00 54.81 100 LEU A CA 1
ATOM 796 C C . LEU A 1 100 ? 6.212 -12.541 -11.292 1.00 54.81 100 LEU A C 1
ATOM 798 O O . LEU A 1 100 ? 6.455 -11.495 -11.885 1.00 54.81 100 LEU A O 1
ATOM 802 N N . GLY A 1 101 ? 7.079 -13.155 -10.482 1.00 54.91 101 GLY A N 1
ATOM 803 C CA . GLY A 1 101 ? 8.517 -12.912 -10.472 1.00 54.91 101 GLY A CA 1
ATOM 804 C C . GLY A 1 101 ? 8.990 -11.915 -9.426 1.00 54.91 101 GLY A C 1
ATOM 805 O O . GLY A 1 101 ? 9.311 -10.788 -9.759 1.00 54.91 101 GLY A O 1
ATOM 806 N N . ARG A 1 102 ? 9.181 -12.358 -8.178 1.00 51.94 102 ARG A N 1
ATOM 807 C CA . ARG A 1 102 ? 10.259 -11.792 -7.353 1.00 51.94 102 ARG A CA 1
ATOM 808 C C . ARG A 1 102 ? 11.574 -12.206 -8.031 1.00 51.94 102 ARG A C 1
ATOM 810 O O . ARG A 1 102 ? 11.859 -13.405 -8.029 1.00 51.94 102 ARG A O 1
ATOM 817 N N . PRO A 1 103 ? 12.388 -11.307 -8.616 1.00 46.66 103 PRO A N 1
ATOM 818 C CA . PRO A 1 103 ? 13.769 -11.666 -8.863 1.00 46.66 103 PRO A CA 1
ATOM 819 C C . PRO A 1 103 ? 14.374 -11.874 -7.480 1.00 46.66 103 PRO A C 1
ATOM 821 O O . PRO A 1 103 ? 14.469 -10.935 -6.691 1.00 46.66 103 PRO A O 1
ATOM 824 N N . ALA A 1 104 ? 14.694 -13.129 -7.159 1.00 53.12 104 ALA A N 1
ATOM 825 C CA . ALA A 1 104 ? 15.538 -13.450 -6.027 1.00 53.12 104 ALA A CA 1
ATOM 826 C C . ALA A 1 104 ? 16.740 -12.512 -6.114 1.00 53.12 104 ALA A C 1
ATOM 828 O O . ALA A 1 104 ? 17.505 -12.564 -7.081 1.00 53.12 104 ALA A O 1
ATOM 829 N N . THR A 1 105 ? 16.846 -11.595 -5.157 1.00 47.81 105 THR A N 1
ATOM 830 C CA . THR A 1 105 ? 18.024 -10.766 -4.975 1.00 47.81 105 THR A CA 1
ATOM 831 C C . THR A 1 105 ? 19.159 -11.741 -4.735 1.00 47.81 105 THR A C 1
ATOM 833 O O . THR A 1 105 ? 19.322 -12.268 -3.636 1.00 47.81 105 THR A O 1
ATOM 836 N N . LYS A 1 106 ? 19.880 -12.077 -5.804 1.00 47.06 106 LYS A N 1
ATOM 837 C CA . LYS A 1 106 ? 21.117 -12.830 -5.730 1.00 47.06 106 LYS A CA 1
ATOM 838 C C . LYS A 1 106 ? 22.051 -11.918 -4.944 1.00 47.06 106 LYS A C 1
ATOM 840 O O . LYS A 1 106 ? 22.602 -10.976 -5.509 1.00 47.06 106 LYS A O 1
ATOM 845 N N . SER A 1 107 ? 22.141 -12.131 -3.632 1.00 56.72 107 SER A N 1
ATOM 846 C CA . SER A 1 107 ? 23.215 -11.558 -2.831 1.00 56.72 107 SER A CA 1
ATOM 847 C C . SER A 1 107 ? 24.515 -11.827 -3.593 1.00 56.72 107 SER A C 1
ATOM 849 O O . SER A 1 107 ? 24.696 -12.958 -4.068 1.00 56.72 107 SER A O 1
ATOM 851 N N . PRO A 1 108 ? 25.367 -10.811 -3.811 1.00 55.34 108 PRO A N 1
ATOM 852 C CA . PRO A 1 108 ? 26.600 -10.995 -4.556 1.00 55.34 108 PRO A CA 1
ATOM 853 C C . PRO A 1 108 ? 27.386 -12.159 -3.938 1.00 55.34 108 PRO A C 1
ATOM 855 O O . PRO A 1 108 ? 27.406 -12.296 -2.710 1.00 55.34 108 PRO A O 1
ATOM 858 N N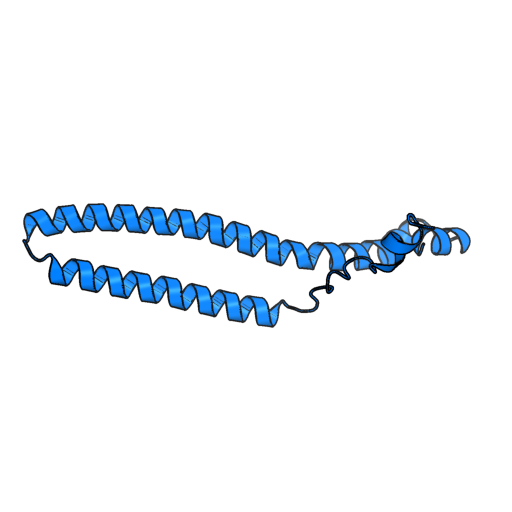 . PRO A 1 109 ? 27.969 -13.048 -4.762 1.00 62.41 109 PRO A N 1
ATOM 859 C CA . PRO A 1 109 ? 28.674 -14.209 -4.255 1.00 62.41 109 PRO A CA 1
ATOM 860 C C . PRO A 1 109 ? 29.791 -13.733 -3.330 1.00 62.41 109 PRO A C 1
ATOM 862 O O . PRO A 1 109 ? 30.629 -12.920 -3.721 1.00 62.41 109 PRO A O 1
ATOM 865 N N . ALA A 1 110 ? 29.825 -14.296 -2.123 1.00 62.09 110 ALA A N 1
ATOM 866 C CA . ALA A 1 110 ? 30.857 -14.108 -1.101 1.00 62.09 110 ALA A CA 1
ATOM 867 C C . ALA A 1 110 ? 32.297 -14.415 -1.585 1.00 62.09 110 ALA A C 1
ATOM 869 O O . ALA A 1 110 ? 33.251 -14.301 -0.825 1.00 62.09 110 ALA A O 1
ATOM 870 N N . LEU A 1 111 ? 32.465 -14.775 -2.859 1.00 59.31 111 LEU A N 1
ATOM 871 C CA . LEU A 1 111 ? 33.733 -14.996 -3.541 1.00 59.31 111 LEU A CA 1
ATOM 872 C C . LEU A 1 111 ? 34.502 -13.689 -3.809 1.00 59.31 111 LEU A C 1
ATOM 874 O O . LEU A 1 111 ? 35.725 -13.720 -3.796 1.00 59.31 111 LEU A O 1
ATOM 878 N N . ALA A 1 112 ? 33.831 -12.535 -3.945 1.00 56.44 112 ALA A N 1
ATOM 879 C CA . ALA A 1 112 ? 34.523 -11.243 -4.086 1.00 56.44 112 ALA A CA 1
ATOM 880 C C . ALA A 1 112 ? 35.219 -10.783 -2.786 1.00 56.44 112 ALA A C 1
ATOM 882 O O . ALA A 1 112 ? 36.161 -9.998 -2.830 1.00 56.44 112 ALA A O 1
ATOM 883 N N . ALA A 1 113 ? 34.793 -11.293 -1.625 1.00 56.12 113 ALA A N 1
ATOM 884 C CA . ALA A 1 113 ? 35.435 -10.991 -0.344 1.00 56.12 113 ALA A CA 1
ATOM 885 C C . ALA A 1 113 ? 36.744 -11.777 -0.127 1.00 56.12 113 ALA A C 1
ATOM 887 O O . ALA A 1 113 ? 37.533 -11.416 0.741 1.00 56.12 113 ALA A O 1
ATOM 888 N N . LEU A 1 114 ? 36.988 -12.833 -0.913 1.00 58.09 114 LEU A N 1
ATOM 889 C CA . LEU A 1 114 ? 38.180 -13.682 -0.805 1.00 58.09 114 LEU A CA 1
ATOM 890 C C . LEU A 1 114 ? 39.330 -13.262 -1.735 1.00 58.09 114 LEU A C 1
ATOM 892 O O . LEU A 1 114 ? 40.459 -13.673 -1.488 1.00 58.09 114 LEU A O 1
ATOM 896 N N . GLU A 1 115 ? 39.087 -12.428 -2.753 1.00 59.81 115 GLU A N 1
ATOM 897 C CA . GLU A 1 115 ? 40.158 -11.877 -3.609 1.00 59.81 115 GLU A CA 1
ATOM 898 C C . GLU A 1 115 ? 40.837 -10.633 -3.023 1.00 59.81 115 GLU A C 1
ATOM 900 O O . GLU A 1 115 ? 41.959 -10.328 -3.398 1.00 59.81 115 GLU A O 1
ATOM 905 N N . ILE A 1 116 ? 40.207 -9.937 -2.072 1.00 57.44 116 ILE A N 1
ATOM 906 C CA . ILE A 1 116 ? 40.816 -8.776 -1.391 1.00 57.44 116 ILE A CA 1
ATOM 907 C C . ILE A 1 116 ? 41.715 -9.228 -0.216 1.00 57.44 116 ILE A C 1
ATOM 909 O O . ILE A 1 116 ? 42.474 -8.438 0.337 1.00 57.44 116 ILE A O 1
ATOM 913 N N . ALA A 1 117 ? 41.652 -10.510 0.164 1.00 56.19 117 ALA A N 1
ATOM 914 C CA . ALA A 1 117 ? 42.398 -11.093 1.284 1.00 56.19 117 ALA A CA 1
ATOM 915 C C . ALA A 1 117 ? 43.599 -11.971 0.860 1.00 56.19 117 ALA A C 1
ATOM 917 O O . ALA A 1 117 ? 44.151 -12.684 1.700 1.00 56.19 117 ALA A O 1
ATOM 918 N N . LYS A 1 118 ? 43.998 -11.937 -0.418 1.00 47.62 118 LYS A N 1
ATOM 919 C CA . LYS A 1 118 ? 45.244 -12.527 -0.935 1.00 47.62 118 LYS A CA 1
ATOM 920 C C . LYS A 1 118 ? 46.112 -11.445 -1.556 1.00 47.62 118 LYS A C 1
ATOM 922 O O . LYS A 1 118 ? 47.345 -11.569 -1.406 1.00 47.62 118 LYS A O 1
#

Secondary structure (DSSP, 8-state):
-HHHHHHHTT--HHHHIIIIIHHHHHHHHHHHHHHHHHHHHHHHHHHHHHHHHHHHHHHHHHHHHH--HHHHHHHHHHHHHHHHHHHHHHHHHHHHHH-S------PPPTTHHHHTT-

Foldseek 3Di:
DLVVVCVVVVHDPVCCCVPPVVVVVCVVPVLVVLVVVVVVVVVVVVVVVVVLVVVVVVLVVVCVVPVPVVVSVVVSVVVVCVVVVVVVVVVVVVCVVSPPDDPPPPPPPCVVVVVVVD

pLDDT: mean 73.21, std 10.84, range [46.66, 92.62]